Protein AF-A0A951V651-F1 (afdb_monomer_lite)

pLDDT: mean 74.56, std 14.2, range [44.31, 91.88]

Secondary structure (DSSP, 8-state):
-------TTTTHHHHHIIIIITTHHHHHTT--EEEEE--SHHHHHHHHHTT-EEPPSSSSS-EEEEE-

Sequence (68 aa):
DLDFVIPEYRDMKPGHFLFGKNAGYFKSKGVKRIVSPAKNKKHAAYLKHMGFVKGKTETPEPHMVKSL

Foldseek 3Di:
DDDPDPPPCVDVCVLCCCLNPVVVVVVVVVNFKDKAFPPDPSSVVSVVVSVWDWDDPPDPTTMTMDTD

Structure (mmCIF, N/CA/C/O backbone):
data_AF-A0A951V651-F1
#
_entry.id   AF-A0A951V651-F1
#
loop_
_atom_site.group_PDB
_atom_site.id
_atom_site.type_symbol
_atom_site.label_atom_id
_atom_site.label_alt_id
_atom_site.label_comp_id
_atom_site.label_asym_id
_atom_site.label_entity_id
_atom_site.label_seq_id
_atom_site.pdbx_PDB_ins_code
_atom_site.Cartn_x
_atom_site.Cartn_y
_atom_site.Cartn_z
_atom_site.occupancy
_atom_site.B_iso_or_equiv
_atom_site.auth_seq_id
_atom_site.auth_comp_id
_atom_site.auth_asym_id
_atom_site.auth_atom_id
_atom_site.pdbx_PDB_model_num
ATOM 1 N N . ASP A 1 1 ? 16.169 -16.206 9.743 1.00 44.31 1 ASP A N 1
ATOM 2 C CA . ASP A 1 1 ? 16.159 -15.896 8.307 1.00 44.31 1 ASP A CA 1
ATOM 3 C C . ASP A 1 1 ? 14.927 -15.116 7.930 1.00 44.31 1 ASP A C 1
ATOM 5 O O . ASP A 1 1 ? 13.827 -15.506 8.304 1.00 44.31 1 ASP A O 1
ATOM 9 N N . LEU A 1 2 ? 15.125 -13.980 7.267 1.00 46.50 2 LEU A N 1
ATOM 10 C CA . LEU A 1 2 ? 14.054 -13.142 6.741 1.00 46.50 2 LEU A CA 1
ATOM 11 C C . LEU A 1 2 ? 14.127 -13.223 5.219 1.00 46.50 2 LEU A C 1
ATOM 13 O O . LEU A 1 2 ? 14.889 -12.499 4.580 1.00 46.50 2 LEU A O 1
ATOM 17 N N . ASP A 1 3 ? 13.353 -14.151 4.666 1.00 46.88 3 ASP A N 1
ATOM 18 C CA . ASP A 1 3 ? 13.292 -14.401 3.232 1.00 46.88 3 ASP A CA 1
ATOM 19 C C . ASP A 1 3 ? 12.539 -13.271 2.524 1.00 46.88 3 ASP A C 1
ATOM 21 O O . ASP A 1 3 ? 11.318 -13.289 2.350 1.00 46.88 3 ASP A O 1
ATOM 25 N N . PHE A 1 4 ? 13.285 -12.259 2.088 1.00 56.59 4 PHE A N 1
ATOM 26 C CA . PHE A 1 4 ? 12.805 -11.294 1.106 1.00 56.59 4 PHE A CA 1
ATOM 27 C C . PHE A 1 4 ? 12.881 -11.921 -0.274 1.00 56.59 4 PHE A C 1
ATOM 29 O O . PHE A 1 4 ? 13.853 -11.760 -1.011 1.00 56.59 4 PHE A O 1
ATOM 36 N N . VAL A 1 5 ? 11.846 -12.666 -0.628 1.00 49.31 5 VAL A N 1
ATOM 37 C CA . VAL A 1 5 ? 11.815 -13.302 -1.935 1.00 49.31 5 VAL A CA 1
ATOM 38 C C . VAL A 1 5 ? 11.447 -12.270 -3.008 1.00 49.31 5 VAL A C 1
ATOM 40 O O . VAL A 1 5 ? 10.540 -11.454 -2.821 1.00 49.31 5 VAL A O 1
ATOM 43 N N . ILE A 1 6 ? 12.046 -12.408 -4.197 1.00 46.31 6 ILE A N 1
ATOM 44 C CA . ILE A 1 6 ? 11.463 -11.940 -5.468 1.00 46.31 6 ILE A CA 1
ATOM 45 C C . ILE A 1 6 ? 11.181 -13.170 -6.371 1.00 46.31 6 ILE A C 1
ATOM 47 O O . ILE A 1 6 ? 12.032 -13.561 -7.166 1.00 46.31 6 ILE A O 1
ATOM 51 N N . PRO A 1 7 ? 9.990 -13.802 -6.202 1.00 56.59 7 PRO A N 1
ATOM 52 C CA . PRO A 1 7 ? 9.356 -14.880 -6.963 1.00 56.59 7 PRO A CA 1
ATOM 53 C C . PRO A 1 7 ? 8.014 -14.350 -7.535 1.00 56.59 7 PRO A C 1
ATOM 55 O O . PRO A 1 7 ? 6.954 -14.389 -6.908 1.00 56.59 7 PRO A O 1
ATOM 58 N N . GLU A 1 8 ? 8.074 -13.763 -8.720 1.00 44.31 8 GLU A N 1
ATOM 59 C CA . GLU A 1 8 ? 7.445 -12.475 -9.055 1.00 44.31 8 GLU A CA 1
ATOM 60 C C . GLU A 1 8 ? 5.918 -12.332 -8.960 1.00 44.31 8 GLU A C 1
ATOM 62 O O . GLU A 1 8 ? 5.443 -11.206 -8.941 1.00 44.31 8 GLU A O 1
ATOM 67 N N . TYR A 1 9 ? 5.148 -13.406 -8.825 1.00 49.66 9 TYR A N 1
ATOM 68 C CA . TYR A 1 9 ? 3.704 -13.356 -8.548 1.00 49.66 9 TYR A CA 1
ATOM 69 C C . TYR A 1 9 ? 3.207 -14.640 -7.864 1.00 49.66 9 TYR A C 1
ATOM 71 O O . TYR A 1 9 ? 2.015 -14.940 -7.921 1.00 49.66 9 TYR A O 1
ATOM 79 N N . ARG A 1 10 ? 4.105 -15.453 -7.279 1.00 50.34 10 ARG A N 1
ATOM 80 C CA . ARG A 1 10 ? 3.884 -16.911 -7.151 1.00 50.34 10 ARG A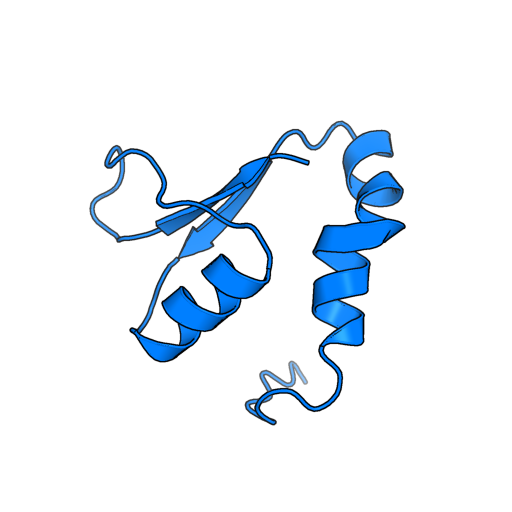 CA 1
ATOM 81 C C . ARG A 1 10 ? 2.730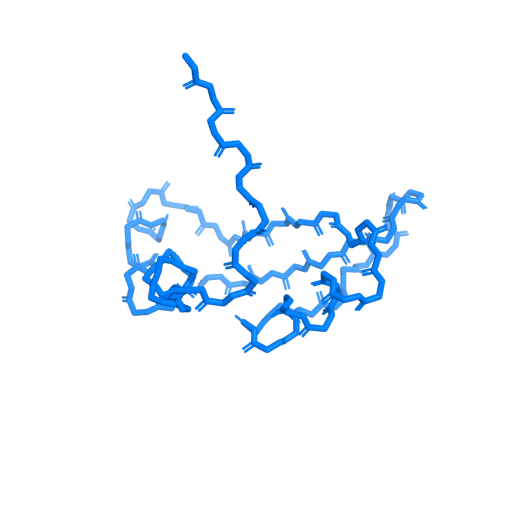 -17.342 -6.246 1.00 50.34 10 ARG A C 1
ATOM 83 O O . ARG A 1 10 ? 2.276 -18.468 -6.340 1.00 50.34 10 ARG A O 1
ATOM 90 N N . ASP A 1 11 ? 2.152 -16.426 -5.504 1.00 52.47 11 ASP A N 1
ATOM 91 C CA . ASP A 1 11 ? 0.709 -16.421 -5.372 1.00 52.47 11 ASP A CA 1
ATOM 92 C C . ASP A 1 11 ? 0.345 -14.956 -5.186 1.00 52.47 11 ASP A C 1
ATOM 94 O O . ASP A 1 11 ? 0.713 -14.387 -4.178 1.00 52.47 11 ASP A O 1
ATOM 98 N N . MET A 1 12 ? -0.416 -14.282 -6.045 1.00 58.22 12 MET A N 1
ATOM 99 C CA . MET A 1 12 ? -0.993 -12.980 -5.640 1.00 58.22 12 MET A CA 1
ATOM 100 C C . MET A 1 12 ? -1.891 -13.120 -4.397 1.00 58.22 12 MET A C 1
ATOM 102 O O . MET A 1 12 ? -2.350 -12.126 -3.846 1.00 58.22 12 MET A O 1
ATOM 106 N N . LYS A 1 13 ? -2.121 -14.356 -3.931 1.00 60.50 13 LYS A N 1
ATOM 107 C CA . LYS A 1 13 ? -2.926 -14.726 -2.777 1.00 60.50 13 LYS A CA 1
ATOM 108 C C . LYS A 1 13 ? -2.462 -14.086 -1.473 1.00 60.50 13 LYS A C 1
ATOM 110 O O . LYS A 1 13 ? -3.353 -13.538 -0.853 1.00 60.50 13 LYS A O 1
ATOM 115 N N . PRO A 1 14 ? -1.189 -14.050 -1.021 1.00 66.44 14 PRO A N 1
ATOM 116 C CA . PRO A 1 14 ? -0.852 -13.388 0.234 1.00 66.44 14 PRO A CA 1
ATOM 117 C C . PRO A 1 14 ? -1.096 -11.885 0.148 1.00 66.44 14 PRO A C 1
ATOM 119 O O . PRO A 1 14 ? -1.716 -11.339 1.047 1.00 66.44 14 PRO A O 1
ATOM 122 N N . GLY A 1 15 ? -0.735 -11.220 -0.957 1.00 65.81 15 GLY A N 1
ATOM 123 C CA . GLY A 1 15 ? -1.051 -9.799 -1.161 1.00 65.81 15 GLY A CA 1
ATOM 124 C C . GLY A 1 15 ? -2.559 -9.526 -1.199 1.00 65.81 15 GLY A C 1
ATOM 125 O O . GLY A 1 15 ? -3.051 -8.623 -0.529 1.00 65.81 15 GLY A O 1
ATOM 126 N N . HIS A 1 16 ? -3.319 -10.349 -1.917 1.00 67.31 16 HIS A N 1
ATOM 127 C CA . HIS A 1 16 ? -4.776 -10.252 -2.025 1.00 67.31 16 HIS A CA 1
ATOM 128 C C . HIS A 1 16 ? -5.509 -10.719 -0.751 1.00 67.31 16 HIS A C 1
ATOM 130 O O . HIS A 1 16 ? -6.634 -10.308 -0.479 1.00 67.31 16 HIS A O 1
ATOM 136 N N . PHE A 1 17 ? -4.882 -11.564 0.059 1.00 67.81 17 PHE A N 1
ATOM 137 C CA . PHE A 1 17 ? -5.337 -11.961 1.386 1.00 67.81 17 PHE A CA 1
ATOM 138 C C . PHE A 1 17 ? -5.135 -10.783 2.336 1.00 67.81 17 PHE A C 1
ATOM 140 O O . PHE A 1 17 ? -6.101 -10.303 2.921 1.00 67.81 17 PHE A O 1
ATOM 147 N N . LEU A 1 18 ? -3.913 -10.250 2.407 1.00 69.38 18 LEU A N 1
ATOM 148 C CA . LEU A 1 18 ? -3.527 -9.169 3.311 1.00 69.38 18 LEU A CA 1
ATOM 149 C C . LEU A 1 18 ? -4.276 -7.867 2.995 1.00 69.38 18 LEU A C 1
ATOM 151 O O . LEU A 1 18 ? -4.771 -7.194 3.893 1.00 69.38 18 LEU A O 1
ATOM 155 N N . PHE A 1 19 ? -4.389 -7.521 1.713 1.00 71.12 19 PHE A N 1
ATOM 156 C CA . PHE A 1 19 ? -4.937 -6.238 1.269 1.00 71.12 19 PHE A CA 1
ATOM 157 C C . PHE A 1 19 ? -6.324 -6.341 0.630 1.00 71.12 19 PHE A C 1
ATOM 159 O O . PHE A 1 19 ? -6.904 -5.308 0.306 1.00 71.12 19 PHE A O 1
ATOM 166 N N . GLY A 1 20 ? -6.839 -7.543 0.377 1.00 69.62 20 GLY A N 1
ATOM 167 C CA . GLY A 1 20 ? -8.146 -7.773 -0.249 1.00 69.62 20 GLY A CA 1
ATOM 168 C C . GLY A 1 20 ? -9.166 -8.310 0.753 1.00 69.62 20 GLY A C 1
ATOM 169 O O . GLY A 1 20 ? -9.506 -7.625 1.714 1.00 69.62 20 GLY A O 1
ATOM 170 N N . LYS A 1 21 ? -9.678 -9.530 0.536 1.00 62.44 21 LYS A N 1
ATOM 171 C CA . LYS A 1 21 ? -10.816 -10.083 1.304 1.00 62.44 21 LYS A CA 1
ATOM 172 C C . LYS A 1 21 ? -10.564 -10.191 2.818 1.00 62.44 21 LYS A C 1
ATOM 174 O O . LYS A 1 21 ? -11.514 -10.031 3.576 1.00 62.44 21 LYS A O 1
ATOM 179 N N . ASN A 1 22 ? -9.317 -10.383 3.266 1.00 62.31 22 ASN A N 1
ATOM 180 C CA . ASN A 1 22 ? -8.978 -10.475 4.695 1.00 62.31 22 ASN A CA 1
ATOM 181 C C . ASN A 1 22 ? -8.395 -9.185 5.287 1.00 62.31 22 ASN A C 1
ATOM 183 O O . ASN A 1 22 ? -7.915 -9.185 6.422 1.00 62.31 22 ASN A O 1
ATOM 187 N N . ALA A 1 23 ? -8.559 -8.047 4.599 1.00 70.19 23 ALA A N 1
ATOM 188 C CA . ALA A 1 23 ? -8.324 -6.731 5.193 1.00 70.19 23 ALA A CA 1
ATOM 189 C C . ALA A 1 23 ? -9.169 -6.482 6.462 1.00 70.19 23 ALA A C 1
ATOM 191 O O . ALA A 1 23 ? -8.850 -5.596 7.254 1.00 70.19 23 ALA A O 1
ATOM 192 N N . GLY A 1 24 ? -10.216 -7.287 6.690 1.00 71.31 24 GLY A N 1
ATOM 193 C CA . GLY A 1 24 ? -11.006 -7.305 7.920 1.00 71.31 24 GLY A CA 1
ATOM 194 C C . GLY A 1 24 ? -10.174 -7.459 9.197 1.00 71.31 24 GLY A C 1
ATOM 195 O O . GLY A 1 24 ? -10.525 -6.848 10.201 1.00 71.31 24 GLY A O 1
ATOM 196 N N . TYR A 1 25 ? -9.042 -8.176 9.163 1.00 78.94 25 TYR A N 1
ATOM 197 C CA . TYR A 1 25 ? -8.133 -8.256 10.315 1.00 78.94 25 TYR A CA 1
ATOM 198 C C . TYR A 1 25 ? -7.522 -6.891 10.661 1.00 78.94 25 TYR A C 1
ATOM 200 O O . TYR A 1 25 ? -7.476 -6.487 11.817 1.00 78.94 25 TYR A O 1
ATOM 208 N N . PHE A 1 26 ? -7.087 -6.135 9.657 1.00 81.69 26 PHE A N 1
ATOM 209 C CA . PHE A 1 26 ? -6.533 -4.801 9.879 1.00 81.69 26 PHE A CA 1
ATOM 210 C C . PHE A 1 26 ? -7.621 -3.807 10.300 1.00 81.69 26 PHE A C 1
ATOM 212 O O . PHE A 1 26 ? -7.406 -3.017 11.220 1.00 81.69 26 PHE A O 1
ATOM 219 N N . LYS A 1 27 ? -8.816 -3.900 9.703 1.00 80.69 27 LYS A N 1
ATOM 220 C CA . LYS A 1 27 ? -9.986 -3.106 10.113 1.00 80.69 27 LYS A CA 1
ATOM 221 C C . LYS A 1 27 ? -10.389 -3.370 11.559 1.00 80.69 27 LYS A C 1
ATOM 223 O O . LYS A 1 27 ? -10.630 -2.418 12.293 1.00 80.69 27 LYS A O 1
ATOM 228 N N . SER A 1 28 ? -10.423 -4.634 11.986 1.00 83.56 28 SER A N 1
ATOM 229 C CA . SER A 1 28 ? -10.777 -5.002 13.365 1.00 83.56 28 SER A CA 1
ATOM 230 C C . SER A 1 28 ? -9.740 -4.528 14.385 1.00 83.56 28 SER A C 1
ATOM 232 O O . SER A 1 28 ? -10.069 -4.326 15.549 1.00 83.56 28 SER A O 1
ATOM 234 N 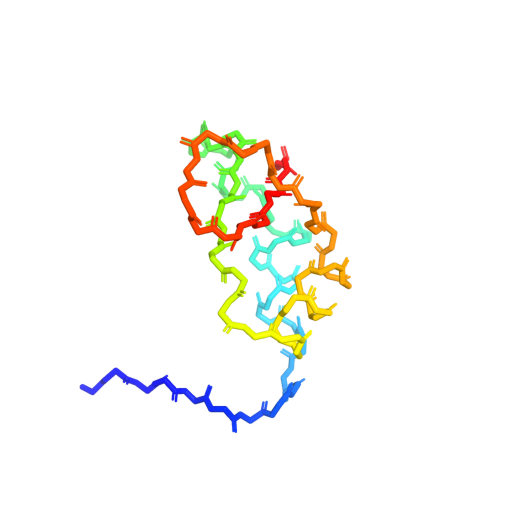N . LYS A 1 29 ? -8.503 -4.275 13.944 1.00 85.38 29 LYS A N 1
ATOM 235 C CA . LYS A 1 29 ? -7.450 -3.617 14.730 1.00 85.38 29 LYS A CA 1
ATOM 236 C C . LYS A 1 29 ? -7.456 -2.084 14.619 1.00 85.38 29 LYS A C 1
ATOM 238 O O . LYS A 1 29 ? -6.570 -1.442 15.171 1.00 85.38 29 LYS A O 1
ATOM 243 N N . GLY A 1 30 ? -8.427 -1.484 13.926 1.00 87.06 30 GLY A N 1
ATOM 244 C CA . GLY A 1 30 ? -8.564 -0.028 13.783 1.00 87.06 30 GLY A CA 1
ATOM 245 C C . GLY A 1 30 ? -7.632 0.609 12.746 1.00 87.06 30 GLY A C 1
ATOM 246 O O . GLY A 1 30 ? -7.517 1.836 12.688 1.00 87.06 30 GLY A O 1
ATOM 247 N N . VAL A 1 31 ? -6.967 -0.192 11.910 1.00 85.62 31 VAL A N 1
ATOM 248 C CA . VAL A 1 31 ? -6.094 0.314 10.844 1.00 85.62 31 VAL A CA 1
ATOM 249 C C . VAL A 1 31 ? -6.951 0.906 9.725 1.00 85.62 31 VAL A C 1
ATOM 251 O O . VAL A 1 31 ? -7.795 0.226 9.148 1.00 85.62 31 VAL A O 1
ATOM 254 N N . LYS A 1 32 ? -6.706 2.180 9.396 1.00 86.88 32 LYS A N 1
ATOM 255 C CA . LYS A 1 32 ? -7.492 2.938 8.401 1.00 86.88 32 LYS A CA 1
ATOM 256 C C . LYS A 1 32 ? -6.876 2.948 7.003 1.00 86.88 32 LYS A C 1
ATOM 258 O O . LYS A 1 32 ? -7.576 3.126 6.009 1.00 86.88 32 LYS A O 1
ATOM 263 N N . ARG A 1 33 ? -5.551 2.820 6.918 1.00 87.38 33 ARG A N 1
ATOM 264 C CA . ARG A 1 33 ? -4.811 2.904 5.656 1.00 87.38 33 ARG A CA 1
ATOM 265 C C . ARG A 1 33 ? -3.492 2.154 5.724 1.00 87.38 33 ARG A C 1
ATOM 267 O O . ARG A 1 33 ? -2.895 2.045 6.792 1.00 87.38 33 ARG A O 1
ATOM 274 N N . ILE A 1 34 ? -3.018 1.722 4.564 1.00 87.19 34 ILE A N 1
ATOM 275 C CA . ILE A 1 34 ? -1.713 1.093 4.363 1.00 87.19 34 ILE A CA 1
ATOM 276 C C . ILE A 1 34 ? -0.896 1.983 3.435 1.00 87.19 34 ILE A C 1
ATOM 278 O O . ILE A 1 34 ? -1.412 2.449 2.420 1.00 87.19 34 ILE A O 1
ATOM 282 N N . VAL A 1 35 ? 0.370 2.214 3.780 1.00 88.50 35 VAL A N 1
ATOM 283 C CA . VAL A 1 35 ? 1.309 3.023 2.994 1.00 88.50 35 VAL A CA 1
ATOM 284 C C . VAL A 1 35 ? 2.517 2.169 2.624 1.00 88.50 35 VAL A C 1
ATOM 286 O O . VAL A 1 35 ? 3.050 1.463 3.475 1.00 88.50 35 VAL A O 1
ATOM 289 N N . SER A 1 36 ? 2.941 2.222 1.361 1.00 86.00 36 SER A N 1
ATOM 290 C CA . SER A 1 36 ? 4.109 1.491 0.861 1.00 86.00 36 SER A CA 1
ATOM 291 C C . SER A 1 36 ? 4.958 2.364 -0.074 1.00 86.00 36 SER A C 1
ATOM 293 O O . SER A 1 36 ? 4.396 3.006 -0.967 1.00 86.00 36 SER A O 1
ATOM 295 N N . PRO A 1 37 ? 6.294 2.402 0.084 1.00 86.75 37 PRO A N 1
ATOM 296 C CA . PRO A 1 37 ? 7.178 3.121 -0.826 1.00 86.75 37 PRO A CA 1
ATOM 297 C C . PRO A 1 37 ? 7.244 2.448 -2.204 1.00 86.75 37 PRO A C 1
ATOM 299 O O . PRO A 1 37 ? 7.444 1.238 -2.342 1.00 86.75 37 PRO A O 1
ATOM 302 N N . ALA A 1 38 ? 7.139 3.245 -3.262 1.00 82.25 38 ALA A N 1
ATOM 303 C CA . ALA A 1 38 ? 7.198 2.796 -4.648 1.00 82.25 38 ALA A CA 1
ATOM 304 C C . ALA A 1 38 ? 8.646 2.787 -5.163 1.00 82.25 38 ALA A C 1
A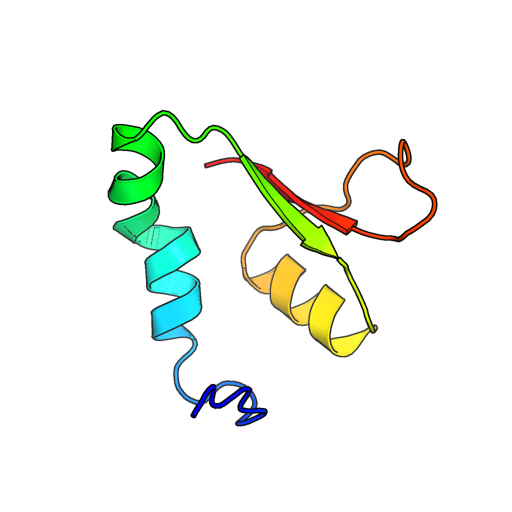TOM 306 O O . ALA A 1 38 ? 9.018 3.567 -6.035 1.00 82.25 38 ALA A O 1
ATOM 307 N N . LYS A 1 39 ? 9.460 1.867 -4.630 1.00 78.62 39 LYS A N 1
ATOM 308 C CA . LYS A 1 39 ? 10.909 1.765 -4.899 1.00 78.62 39 LYS A CA 1
ATOM 309 C C . LYS A 1 39 ? 11.302 1.640 -6.382 1.00 78.62 39 LYS A C 1
ATOM 311 O O . LYS A 1 39 ? 12.415 1.996 -6.744 1.00 78.62 39 LYS A O 1
ATOM 316 N N . ASN A 1 40 ? 10.429 1.113 -7.245 1.00 83.44 40 ASN A N 1
ATOM 317 C CA . ASN A 1 40 ? 10.659 1.056 -8.692 1.00 83.44 40 ASN A CA 1
ATOM 318 C C . ASN A 1 40 ? 9.340 0.945 -9.484 1.00 83.44 40 ASN A C 1
ATOM 320 O O . ASN A 1 40 ? 8.266 0.719 -8.917 1.00 83.44 40 ASN A O 1
ATOM 324 N N . LYS A 1 41 ? 9.421 1.078 -10.818 1.00 84.25 41 LYS A N 1
ATOM 325 C CA . LYS A 1 41 ? 8.253 1.046 -11.721 1.00 84.25 41 LYS A CA 1
ATOM 326 C C . LYS A 1 41 ? 7.464 -0.271 -11.651 1.00 84.25 41 LYS A C 1
ATOM 328 O O . LYS A 1 41 ? 6.236 -0.227 -11.682 1.00 84.25 41 LYS A O 1
ATOM 333 N N . LYS A 1 42 ? 8.140 -1.422 -11.520 1.00 82.94 42 LYS A N 1
ATOM 334 C CA . LYS A 1 42 ? 7.486 -2.741 -11.402 1.00 82.94 42 LYS A CA 1
ATOM 335 C C . LYS A 1 42 ? 6.687 -2.849 -10.096 1.00 82.94 42 LYS A C 1
ATOM 337 O O . LYS A 1 42 ? 5.516 -3.214 -10.122 1.00 82.94 42 LYS A O 1
ATOM 342 N N . HIS A 1 43 ? 7.279 -2.441 -8.973 1.00 83.69 43 HIS A N 1
ATOM 343 C CA . HIS A 1 43 ? 6.622 -2.421 -7.665 1.00 83.69 43 HIS A CA 1
ATOM 344 C C . HIS A 1 43 ? 5.423 -1.464 -7.644 1.00 83.69 43 HIS A C 1
ATOM 346 O O . HIS A 1 43 ? 4.354 -1.814 -7.150 1.00 83.69 43 HIS A O 1
ATOM 352 N N . ALA A 1 44 ? 5.554 -0.284 -8.256 1.00 86.06 44 ALA A N 1
ATOM 353 C CA . ALA A 1 44 ? 4.444 0.655 -8.392 1.00 86.06 44 ALA A CA 1
ATOM 354 C C . ALA A 1 44 ? 3.275 0.069 -9.205 1.00 86.06 44 ALA A C 1
ATOM 356 O O . ALA A 1 44 ? 2.116 0.268 -8.842 1.00 86.06 44 ALA A O 1
ATOM 357 N N . ALA A 1 45 ? 3.562 -0.657 -10.291 1.00 87.12 45 ALA A N 1
ATOM 358 C CA . ALA A 1 45 ? 2.543 -1.329 -11.097 1.00 87.12 45 ALA A CA 1
ATOM 359 C C . ALA A 1 45 ? 1.819 -2.434 -10.308 1.00 87.12 45 ALA A C 1
ATOM 361 O O . ALA A 1 45 ? 0.591 -2.496 -10.339 1.00 87.12 45 ALA A O 1
ATOM 362 N N . TYR A 1 46 ? 2.557 -3.236 -9.534 1.00 84.38 46 TYR A N 1
ATOM 363 C CA . TYR A 1 46 ? 1.979 -4.233 -8.629 1.00 84.38 46 TYR A CA 1
ATOM 364 C C . TYR A 1 46 ? 1.046 -3.599 -7.585 1.00 84.38 46 TYR A C 1
ATOM 366 O O . TYR A 1 46 ? -0.100 -4.020 -7.433 1.00 84.38 46 TYR A O 1
ATOM 374 N N . LEU A 1 47 ? 1.498 -2.542 -6.901 1.00 85.88 47 LEU A N 1
ATOM 375 C CA . LEU A 1 47 ? 0.698 -1.847 -5.887 1.00 85.88 47 LEU A CA 1
ATOM 376 C C . LEU A 1 47 ? -0.590 -1.261 -6.480 1.00 85.88 47 LEU A C 1
ATOM 378 O O . LEU A 1 47 ? -1.650 -1.372 -5.866 1.00 85.88 47 LEU A O 1
ATOM 382 N N . LYS A 1 48 ? -0.530 -0.711 -7.700 1.00 88.12 48 LYS A N 1
ATOM 383 C CA . LYS A 1 48 ? -1.731 -0.277 -8.432 1.00 88.12 48 LYS A CA 1
ATOM 384 C C . LYS A 1 48 ? -2.696 -1.431 -8.682 1.00 88.12 48 LYS A C 1
ATOM 386 O O . LYS A 1 48 ? -3.885 -1.282 -8.424 1.00 88.12 48 LYS A O 1
ATOM 391 N N . HIS A 1 49 ? -2.196 -2.578 -9.138 1.00 86.44 49 HIS A N 1
ATOM 392 C CA . HIS A 1 49 ? -3.024 -3.765 -9.357 1.00 86.44 49 HIS A CA 1
ATOM 393 C C . HIS A 1 49 ? -3.664 -4.275 -8.049 1.00 86.44 49 HIS A C 1
ATOM 395 O O . HIS A 1 49 ? -4.770 -4.800 -8.059 1.00 86.44 49 HIS A O 1
ATOM 401 N N . MET A 1 50 ? -3.017 -4.044 -6.903 1.00 83.25 50 MET A N 1
ATOM 402 C CA . MET A 1 50 ? -3.562 -4.316 -5.566 1.00 83.25 50 MET A CA 1
ATOM 403 C C . MET A 1 50 ? -4.514 -3.231 -5.032 1.00 83.25 50 MET A C 1
ATOM 405 O O . MET A 1 50 ? -4.963 -3.335 -3.890 1.00 83.25 50 MET A O 1
ATOM 409 N N . GLY A 1 51 ? -4.848 -2.200 -5.812 1.00 87.62 51 GLY A N 1
ATOM 410 C CA . GLY A 1 51 ? -5.783 -1.138 -5.422 1.00 87.62 51 GLY A CA 1
ATOM 411 C C . GLY A 1 51 ? -5.167 -0.021 -4.578 1.00 87.62 51 GLY A C 1
ATOM 412 O O . GLY A 1 51 ? -5.897 0.723 -3.927 1.00 87.62 51 GLY A O 1
ATOM 413 N N . PHE A 1 52 ? -3.838 0.102 -4.555 1.00 90.56 52 PHE A N 1
ATOM 414 C CA . PHE A 1 52 ? -3.187 1.282 -3.995 1.00 90.56 52 PHE A CA 1
ATOM 415 C C . PHE A 1 52 ? -3.203 2.434 -5.008 1.00 90.56 52 PHE A C 1
ATOM 417 O O . PHE A 1 52 ? -3.026 2.240 -6.212 1.00 90.56 52 PHE A O 1
ATOM 424 N N . VAL A 1 53 ? -3.320 3.657 -4.502 1.00 91.88 53 VAL A N 1
ATOM 425 C CA . VAL A 1 53 ? -3.232 4.910 -5.263 1.00 91.88 53 VAL A CA 1
ATOM 426 C C . VAL A 1 53 ? -1.975 5.680 -4.873 1.00 91.88 53 VAL A C 1
ATOM 428 O O . VAL A 1 53 ? -1.402 5.423 -3.822 1.00 91.88 53 VAL A O 1
ATOM 431 N N . LYS A 1 54 ? -1.515 6.630 -5.693 1.00 90.19 54 LYS A N 1
ATOM 432 C CA . LYS A 1 54 ? -0.396 7.497 -5.286 1.00 90.19 54 LYS A CA 1
ATOM 433 C C . LYS A 1 54 ? -0.793 8.299 -4.044 1.00 90.19 54 LYS A C 1
ATOM 435 O O . LYS A 1 54 ? -1.874 8.885 -4.015 1.00 90.19 54 LYS A O 1
ATOM 440 N N . GLY A 1 55 ? 0.070 8.313 -3.034 1.00 86.00 55 GLY A N 1
ATOM 441 C CA . GLY A 1 55 ? -0.117 9.158 -1.862 1.00 86.00 55 GLY A CA 1
ATOM 442 C C . GLY A 1 55 ? 0.151 10.629 -2.171 1.00 86.00 55 GLY A C 1
ATOM 443 O O . GLY A 1 55 ? 0.799 10.962 -3.166 1.00 86.00 55 GLY A O 1
ATOM 444 N N . LYS A 1 56 ? -0.374 11.517 -1.323 1.00 80.69 56 LYS A N 1
ATOM 445 C CA . LYS A 1 56 ? -0.061 12.947 -1.400 1.00 80.69 56 LYS A CA 1
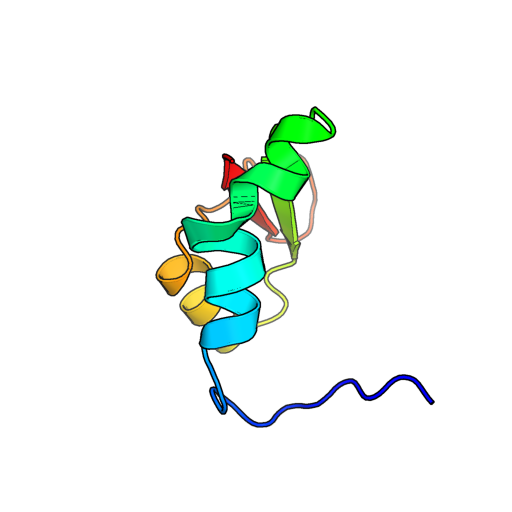ATOM 446 C C . LYS A 1 56 ? 1.408 13.143 -1.034 1.00 80.69 56 LYS A C 1
ATOM 448 O O . LYS A 1 56 ? 1.895 12.525 -0.093 1.00 80.69 56 LYS A O 1
ATOM 453 N N . THR A 1 57 ? 2.109 13.979 -1.787 1.00 59.31 57 THR A N 1
ATOM 454 C CA . THR A 1 57 ? 3.541 14.269 -1.640 1.00 59.31 57 THR A CA 1
ATOM 455 C C . THR A 1 57 ? 3.812 15.110 -0.388 1.00 59.31 57 THR A C 1
ATOM 457 O O . THR A 1 57 ? 4.170 16.276 -0.482 1.00 59.31 57 THR A O 1
ATOM 460 N N . GLU A 1 58 ? 3.584 14.545 0.793 1.00 65.44 58 GLU A N 1
ATOM 461 C CA . GLU A 1 58 ? 4.063 15.106 2.067 1.00 65.44 58 GLU A CA 1
ATOM 462 C C . GLU A 1 58 ? 5.463 14.577 2.409 1.00 65.44 58 GLU A C 1
ATOM 464 O O . GLU A 1 58 ? 6.157 15.132 3.253 1.00 65.44 58 GLU A O 1
ATOM 469 N N . THR A 1 59 ? 5.898 13.513 1.729 1.00 61.44 59 THR A N 1
ATOM 470 C CA . THR A 1 59 ? 7.228 12.918 1.872 1.00 61.44 59 THR A CA 1
ATOM 471 C C . THR A 1 59 ? 8.011 12.998 0.560 1.00 61.44 59 THR A C 1
ATOM 473 O O . THR A 1 59 ? 7.407 12.964 -0.517 1.00 61.44 59 THR A O 1
ATOM 476 N N . PRO A 1 60 ? 9.353 13.093 0.634 1.00 72.06 60 PRO A N 1
ATOM 477 C CA . PRO A 1 60 ? 10.216 13.195 -0.543 1.00 72.06 60 PRO A CA 1
ATOM 478 C C . PRO A 1 60 ? 10.237 11.914 -1.391 1.00 72.06 60 PRO A C 1
ATOM 480 O O . PRO A 1 60 ? 10.576 11.965 -2.571 1.00 72.06 60 PRO A O 1
ATOM 483 N N . GLU A 1 61 ? 9.844 10.768 -0.826 1.00 77.56 61 GLU A N 1
ATOM 484 C CA . GLU A 1 61 ? 9.806 9.499 -1.550 1.00 77.56 61 GLU A CA 1
ATOM 485 C C . GLU A 1 61 ? 8.418 9.195 -2.143 1.00 77.56 61 GLU A C 1
ATOM 487 O O . GLU A 1 61 ? 7.390 9.325 -1.461 1.00 77.56 61 GLU A O 1
ATOM 492 N N . PRO A 1 62 ? 8.351 8.721 -3.404 1.00 80.81 62 PRO A N 1
ATOM 493 C CA . PRO A 1 62 ? 7.097 8.302 -4.004 1.00 80.81 62 PRO A CA 1
ATOM 494 C C . PRO A 1 62 ? 6.536 7.102 -3.241 1.00 80.81 62 PRO A C 1
ATOM 496 O O . PRO A 1 62 ? 7.164 6.049 -3.141 1.00 80.81 62 PRO A O 1
ATOM 499 N N . HIS A 1 63 ? 5.314 7.244 -2.744 1.00 87.94 63 HIS A N 1
ATOM 500 C CA . HIS A 1 63 ? 4.623 6.204 -1.997 1.00 87.94 63 HIS A CA 1
ATOM 501 C C . HIS A 1 63 ? 3.201 6.001 -2.517 1.00 87.94 63 HIS A C 1
ATOM 503 O O . HIS A 1 63 ? 2.601 6.854 -3.179 1.00 87.94 63 HIS A O 1
ATOM 509 N N . MET A 1 64 ? 2.669 4.826 -2.221 1.00 89.81 64 MET A N 1
ATOM 510 C CA . MET A 1 64 ? 1.345 4.376 -2.606 1.00 89.81 64 MET A CA 1
ATOM 511 C C . MET A 1 64 ? 0.531 4.115 -1.338 1.00 89.81 64 MET A C 1
ATOM 513 O O . MET A 1 64 ? 1.050 3.575 -0.362 1.00 89.81 64 MET A O 1
ATOM 517 N N . VAL A 1 65 ? -0.742 4.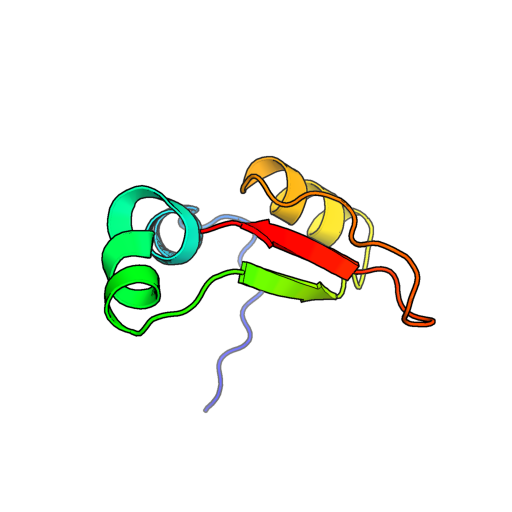490 -1.349 1.00 88.44 65 VAL A N 1
ATOM 518 C CA . VAL A 1 65 ? -1.664 4.404 -0.218 1.00 88.44 65 VAL A CA 1
ATOM 519 C C . VAL A 1 65 ? -2.877 3.574 -0.614 1.00 88.44 65 VAL A C 1
ATOM 521 O O . VAL A 1 65 ? -3.434 3.767 -1.692 1.00 88.44 65 VAL A O 1
ATOM 524 N N . LYS A 1 66 ? -3.312 2.673 0.263 1.00 87.62 66 LYS A N 1
ATOM 525 C CA . LYS A 1 66 ? -4.587 1.964 0.143 1.00 87.62 66 LYS A CA 1
ATOM 526 C C . LYS A 1 66 ? -5.412 2.193 1.398 1.00 87.62 66 LYS A C 1
ATOM 528 O O . LYS A 1 66 ? -4.957 1.888 2.499 1.00 87.62 66 LYS A O 1
ATOM 533 N N . SER A 1 67 ? -6.611 2.733 1.224 1.00 85.62 67 SER A N 1
ATOM 534 C CA . SER A 1 67 ? -7.607 2.778 2.293 1.00 85.62 67 SER A CA 1
ATOM 535 C C . SER A 1 67 ? -8.166 1.376 2.498 1.00 85.62 67 SER A C 1
ATOM 537 O O . SER A 1 67 ? -8.415 0.671 1.515 1.00 85.62 67 SER A O 1
ATOM 539 N N . LEU A 1 68 ? -8.309 0.965 3.757 1.00 79.19 68 LEU A N 1
ATOM 540 C CA . LEU A 1 68 ? -8.855 -0.343 4.096 1.00 79.19 68 LEU A CA 1
ATOM 541 C C . LEU A 1 68 ? -10.368 -0.278 4.202 1.00 79.19 68 LEU A C 1
ATOM 543 O O . LEU A 1 68 ? -10.885 0.468 5.057 1.00 79.19 68 LEU A O 1
#

Radius of gyration: 12.76 Å; chains: 1; bounding box: 27×32×26 Å